Protein AF-A0A351Z569-F1 (afdb_monomer)

pLDDT: mean 75.77, std 20.36, range [33.56, 95.12]

Nearest PDB structures (foldseek):
  4arz-assembly1_B  TM=3.150E-01  e=9.301E+00  Saccharomyces cerevisiae
  1uqt-assembly1_B  TM=2.394E-01  e=9.301E+00  Escherichia coli

Foldseek 3Di:
DVCVVVVHQDAAEDEPVCVVVVCVVCVVVVNNQHEYEYFHPDPPPDDPVLVVVSCVQSVVVRCCSRPDDGDPNHDHHYRPDDHPVNVVVVVVVVVPDPPPDDDDDDDDDDDDDDDD

Secondary structure (DSSP, 8-state):
--TTTTT----EEEEGGGHHHHHHHHHHTT-TT--EEEE-S--TT--HHHHHHHHHHHHHHHHHHHHS-BTB-PPPEE-----HHHHHHHHHHHHS-----S--------------

Mean predicted aligned error: 12.64 Å

Structure (mmCIF, N/CA/C/O backbone):
data_AF-A0A351Z569-F1
#
_entry.id   AF-A0A351Z569-F1
#
loop_
_atom_site.group_PDB
_atom_site.id
_atom_site.type_symbol
_atom_site.label_atom_id
_atom_site.label_alt_id
_atom_site.label_comp_id
_atom_site.label_asym_id
_atom_site.label_entity_id
_atom_site.label_seq_id
_atom_site.pdbx_PDB_ins_code
_atom_site.Cartn_x
_atom_site.Cartn_y
_atom_site.Cartn_z
_atom_site.occupancy
_atom_site.B_iso_or_equiv
_atom_site.auth_seq_id
_atom_site.auth_comp_id
_atom_site.auth_asym_id
_atom_site.auth_atom_id
_atom_site.pdbx_PDB_model_num
ATOM 1 N N . MET A 1 1 ? -13.227 1.554 0.986 1.00 62.91 1 MET A N 1
ATOM 2 C CA . MET A 1 1 ? -13.459 1.514 2.445 1.00 62.91 1 MET A CA 1
ATOM 3 C C . MET A 1 1 ? -14.670 0.651 2.825 1.00 62.91 1 MET A C 1
ATOM 5 O O . MET A 1 1 ? -15.507 1.086 3.611 1.00 62.91 1 MET A O 1
ATOM 9 N N . TYR A 1 2 ? -14.841 -0.533 2.226 1.00 79.12 2 TYR A N 1
ATOM 10 C CA . TYR A 1 2 ? -15.965 -1.433 2.550 1.00 79.12 2 TYR A CA 1
ATOM 11 C C . TYR A 1 2 ? -15.516 -2.525 3.528 1.00 79.12 2 TYR A C 1
ATOM 13 O O . TYR A 1 2 ? -16.178 -2.765 4.529 1.00 79.12 2 TYR A O 1
ATOM 21 N N . LEU A 1 3 ? -14.344 -3.112 3.279 1.00 84.75 3 LEU A N 1
ATOM 22 C CA . LEU A 1 3 ? -13.746 -4.165 4.100 1.00 84.75 3 LEU A CA 1
ATOM 23 C C . LEU A 1 3 ? -13.450 -3.686 5.532 1.00 84.75 3 LEU A C 1
ATOM 25 O O . LEU A 1 3 ? -13.781 -4.372 6.493 1.00 84.75 3 LEU A O 1
ATOM 29 N N . GLU A 1 4 ? -12.951 -2.461 5.673 1.00 82.00 4 GLU A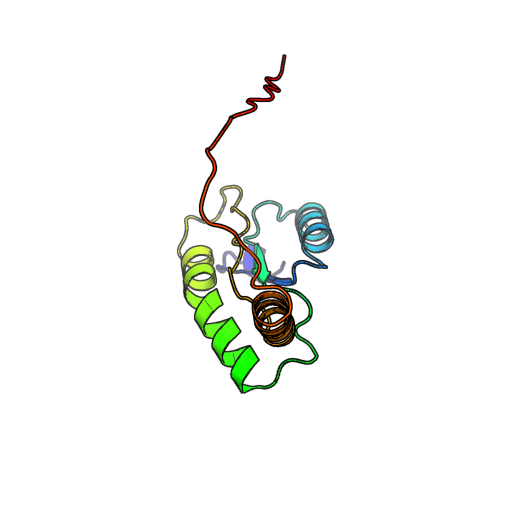 N 1
ATOM 30 C CA . GLU A 1 4 ? -12.682 -1.789 6.947 1.00 82.00 4 GLU A CA 1
ATOM 31 C C . GLU A 1 4 ? -13.950 -1.663 7.793 1.00 82.00 4 GLU A C 1
ATOM 33 O O . GLU A 1 4 ? -13.956 -1.936 8.990 1.00 82.00 4 GLU A O 1
ATOM 38 N N . LYS A 1 5 ? -15.058 -1.278 7.148 1.00 80.25 5 LYS A N 1
ATOM 39 C CA . LYS A 1 5 ? -16.362 -1.120 7.804 1.00 80.25 5 LYS A CA 1
ATOM 40 C C . LYS A 1 5 ? -16.948 -2.460 8.238 1.00 80.25 5 LYS A C 1
ATOM 42 O O . LYS A 1 5 ? -17.716 -2.503 9.191 1.00 80.25 5 LYS A O 1
ATOM 47 N N . CYS A 1 6 ? -16.570 -3.544 7.564 1.00 85.00 6 CYS A N 1
ATOM 48 C CA . CYS A 1 6 ? -16.916 -4.907 7.951 1.00 85.00 6 CYS A CA 1
ATOM 49 C C . CYS A 1 6 ? -16.010 -5.469 9.063 1.00 85.00 6 CYS A C 1
ATOM 51 O O . CYS A 1 6 ? -16.157 -6.638 9.410 1.00 85.00 6 CYS A O 1
ATOM 53 N N . GLY A 1 7 ? -15.082 -4.676 9.615 1.00 82.88 7 GLY A N 1
ATOM 54 C CA . GLY A 1 7 ? -14.140 -5.128 10.641 1.00 82.88 7 GLY A CA 1
ATOM 55 C C . GLY A 1 7 ? -13.047 -6.054 10.104 1.00 82.88 7 GLY A C 1
ATOM 56 O O . GLY A 1 7 ? -12.426 -6.775 10.882 1.00 82.88 7 GLY A O 1
ATOM 57 N N . ILE A 1 8 ? -12.829 -6.070 8.785 1.00 86.25 8 ILE A N 1
ATOM 58 C CA . ILE A 1 8 ? -11.762 -6.850 8.161 1.00 86.25 8 ILE A CA 1
ATOM 59 C C . ILE A 1 8 ? -10.488 -6.000 8.162 1.00 86.25 8 ILE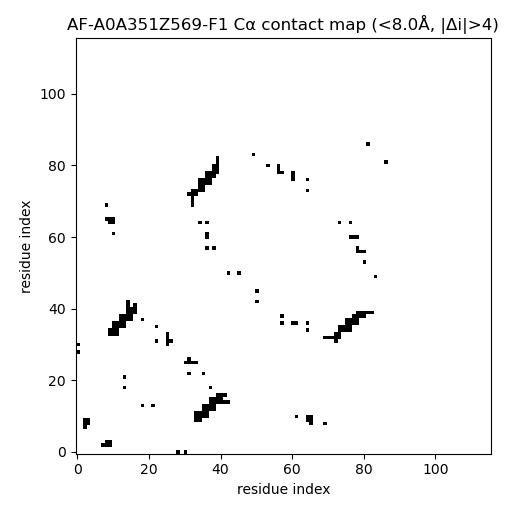 A C 1
ATOM 61 O O . ILE A 1 8 ? -10.521 -4.872 7.662 1.00 86.25 8 ILE A O 1
ATOM 65 N N . PRO A 1 9 ? -9.360 -6.537 8.656 1.00 85.19 9 PRO A N 1
ATOM 66 C CA . PRO A 1 9 ? -8.076 -5.875 8.547 1.00 85.19 9 PRO A CA 1
ATOM 67 C C . PRO A 1 9 ? -7.69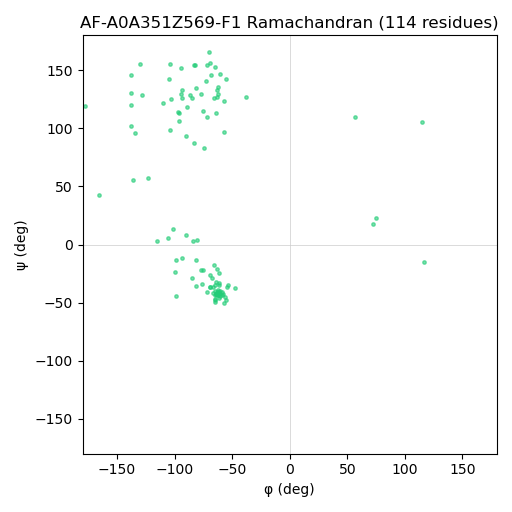6 -5.560 7.102 1.00 85.19 9 PRO A C 1
ATOM 69 O O . PRO A 1 9 ? -7.600 -6.466 6.273 1.00 85.19 9 PRO A O 1
ATOM 72 N N . THR A 1 10 ? -7.431 -4.290 6.803 1.00 88.00 10 THR A N 1
ATOM 73 C CA . THR A 1 10 ? -6.945 -3.868 5.487 1.00 88.00 10 THR A CA 1
ATOM 74 C C . THR A 1 10 ? -5.724 -2.971 5.589 1.00 88.00 10 THR A C 1
ATOM 76 O O . THR A 1 10 ? -5.482 -2.298 6.590 1.00 88.00 10 THR A O 1
ATOM 79 N N . SER A 1 11 ? -4.951 -2.971 4.509 1.00 89.50 11 SER A N 1
ATOM 80 C CA . SER A 1 11 ? -3.802 -2.103 4.312 1.00 89.50 11 SER A CA 1
ATOM 81 C C . SER A 1 11 ? -3.834 -1.592 2.880 1.00 89.50 11 SER A C 1
ATOM 83 O O . SER A 1 11 ? -4.038 -2.374 1.948 1.00 89.50 11 SER A O 1
ATOM 85 N N . THR A 1 12 ? -3.692 -0.280 2.702 1.00 91.81 12 THR A N 1
ATOM 86 C CA . THR A 1 12 ? -3.717 0.344 1.375 1.00 91.81 12 THR A CA 1
ATOM 87 C C . THR A 1 12 ? -2.304 0.680 0.943 1.00 91.81 12 THR A C 1
ATOM 89 O O . THR A 1 12 ? -1.588 1.396 1.638 1.00 91.81 12 THR A O 1
ATOM 92 N N . ILE A 1 13 ? -1.910 0.193 -0.230 1.00 93.62 13 ILE A N 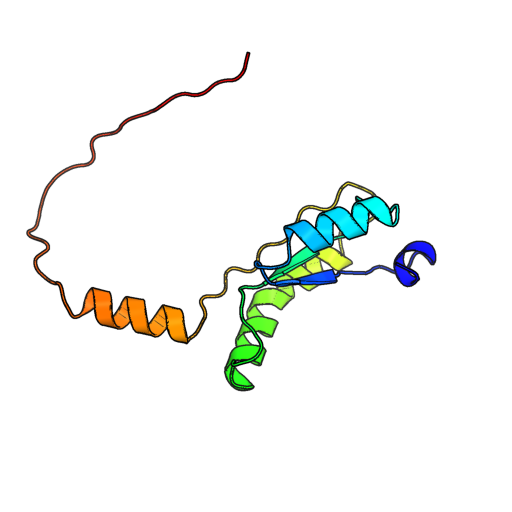1
ATOM 93 C CA . ILE A 1 13 ? -0.602 0.477 -0.815 1.00 93.62 13 ILE A CA 1
ATOM 94 C C . ILE A 1 13 ? -0.747 1.664 -1.767 1.00 93.62 13 ILE A C 1
ATOM 96 O O . ILE A 1 13 ? -1.620 1.672 -2.634 1.00 93.62 13 ILE A O 1
ATOM 100 N N . VAL A 1 14 ? 0.112 2.667 -1.614 1.00 94.69 14 VAL A N 1
ATOM 101 C CA . VAL A 1 14 ? 0.095 3.899 -2.406 1.00 94.69 14 VAL A CA 1
ATOM 102 C C . VAL A 1 14 ? 1.515 4.290 -2.794 1.00 94.69 14 VAL A C 1
ATOM 104 O O . VAL A 1 14 ? 2.452 4.080 -2.034 1.00 94.69 14 VAL A O 1
ATOM 107 N N . THR A 1 15 ? 1.714 4.880 -3.973 1.00 94.06 15 THR A N 1
ATOM 108 C CA . THR A 1 15 ? 3.039 5.412 -4.329 1.00 94.06 15 THR A CA 1
ATOM 109 C C . THR A 1 15 ? 3.260 6.805 -3.730 1.00 94.06 15 THR A C 1
ATOM 111 O O . THR A 1 15 ? 2.290 7.548 -3.575 1.00 94.06 15 THR A O 1
ATOM 114 N N . THR A 1 16 ? 4.506 7.222 -3.494 1.00 92.62 16 THR A N 1
ATOM 115 C CA . THR A 1 16 ? 4.862 8.547 -2.936 1.00 92.62 16 THR A CA 1
ATOM 116 C C . THR A 1 16 ? 4.151 9.721 -3.621 1.00 92.62 16 THR A C 1
ATOM 118 O O . THR A 1 16 ? 3.700 10.640 -2.940 1.00 92.62 16 THR A O 1
ATOM 121 N N . GLY A 1 17 ? 3.951 9.667 -4.944 1.00 91.44 17 GLY A N 1
ATOM 122 C CA . GLY A 1 17 ? 3.233 10.700 -5.706 1.00 91.44 17 GLY A CA 1
ATOM 123 C C . GLY A 1 17 ? 1.749 10.884 -5.343 1.00 91.44 17 GLY A C 1
ATOM 124 O O . GLY A 1 17 ? 1.190 11.948 -5.588 1.00 91.44 17 GLY A O 1
ATOM 125 N N . PHE A 1 18 ? 1.114 9.886 -4.721 1.00 93.88 18 PHE A N 1
ATOM 126 C CA . PHE A 1 18 ? -0.313 9.896 -4.367 1.00 93.88 18 PHE A CA 1
ATOM 127 C C . PHE A 1 18 ? -0.570 9.882 -2.858 1.00 93.88 18 PHE A C 1
ATOM 129 O O . PHE A 1 18 ? -1.724 9.857 -2.437 1.00 93.88 18 PHE A O 1
ATOM 136 N N . HIS A 1 19 ? 0.479 9.927 -2.034 1.00 93.25 19 HIS A N 1
ATOM 137 C CA . HIS A 1 19 ? 0.363 9.816 -0.578 1.00 93.25 19 HIS A CA 1
ATOM 138 C C . HIS A 1 19 ? -0.595 10.855 0.027 1.00 93.25 19 HIS A C 1
ATOM 140 O O . HIS A 1 19 ? -1.518 10.499 0.761 1.00 93.25 19 HIS A O 1
ATOM 146 N N . LYS A 1 20 ? -0.455 12.131 -0.358 1.00 92.94 20 LYS A N 1
ATOM 147 C CA . LYS A 1 20 ? -1.341 13.209 0.118 1.00 92.94 20 LYS A CA 1
ATOM 148 C C . LYS A 1 20 ? -2.797 12.987 -0.289 1.00 92.94 20 LYS A C 1
ATOM 150 O O . LYS A 1 20 ? -3.689 13.131 0.543 1.00 92.94 20 LYS A O 1
ATOM 155 N N . SER A 1 21 ? -3.034 12.622 -1.549 1.00 94.44 21 SER A N 1
ATOM 156 C CA . SER A 1 21 ? -4.382 12.374 -2.066 1.00 94.44 21 SER A CA 1
ATOM 157 C C . SER A 1 21 ? -5.043 11.197 -1.353 1.00 94.44 21 SER A C 1
ATOM 159 O O . SER A 1 21 ? -6.183 11.320 -0.919 1.00 94.44 21 SER A O 1
ATOM 161 N N . ALA A 1 22 ? -4.304 10.104 -1.140 1.00 92.81 22 ALA A N 1
ATOM 162 C CA . ALA A 1 22 ? -4.800 8.937 -0.417 1.00 92.81 22 ALA A CA 1
ATOM 163 C C . ALA A 1 22 ? -5.183 9.272 1.031 1.00 92.81 22 ALA A C 1
ATOM 165 O O . ALA A 1 22 ? -6.226 8.830 1.512 1.00 92.81 22 ALA A O 1
ATOM 166 N N . ARG A 1 23 ? -4.392 10.103 1.724 1.00 91.88 23 ARG A N 1
ATOM 167 C CA . ARG A 1 23 ? -4.719 10.528 3.093 1.00 91.88 23 ARG A CA 1
ATOM 168 C C . ARG A 1 23 ? -5.968 11.408 3.144 1.00 91.88 23 ARG A C 1
ATOM 170 O O . ARG A 1 23 ? -6.797 11.227 4.034 1.00 91.88 23 ARG A O 1
ATOM 177 N N . LEU A 1 24 ? -6.119 12.336 2.198 1.00 93.75 24 LEU A N 1
ATOM 178 C CA . LEU A 1 24 ? -7.313 13.182 2.096 1.00 93.75 24 LEU A CA 1
ATOM 179 C C . LEU A 1 24 ? -8.567 12.356 1.789 1.00 93.75 24 LEU A C 1
ATOM 181 O O . LEU A 1 24 ? -9.606 12.566 2.409 1.00 93.75 24 LEU A O 1
ATOM 185 N N . GLU A 1 25 ? -8.465 11.383 0.885 1.00 93.12 25 GLU A N 1
ATOM 186 C CA . GLU A 1 25 ? -9.570 10.482 0.558 1.00 93.12 25 GLU A CA 1
ATOM 187 C C . GLU A 1 25 ? -9.959 9.606 1.756 1.00 93.12 25 GLU A C 1
ATOM 189 O O . GLU A 1 25 ? -11.141 9.487 2.080 1.00 93.12 25 GLU A O 1
ATOM 194 N N . ALA A 1 26 ? -8.978 9.061 2.480 1.00 90.81 26 ALA A N 1
ATOM 195 C CA . ALA A 1 26 ? -9.227 8.284 3.690 1.00 90.81 26 ALA A CA 1
ATOM 196 C C . ALA A 1 26 ? -9.985 9.100 4.753 1.00 90.81 26 ALA A C 1
ATOM 198 O O . ALA A 1 26 ? -10.934 8.600 5.360 1.00 90.81 26 ALA A O 1
ATOM 199 N N . GLN A 1 27 ? -9.627 10.375 4.931 1.00 90.44 27 GLN A N 1
ATOM 200 C CA . GLN A 1 27 ? -10.351 11.294 5.815 1.00 90.44 27 GLN A CA 1
ATOM 201 C C . GLN A 1 27 ? -11.774 11.569 5.317 1.00 90.44 27 GLN A C 1
ATOM 203 O O . GLN A 1 27 ? -12.721 11.455 6.094 1.00 90.44 27 GLN A O 1
ATOM 208 N N . ALA A 1 28 ? -11.940 11.878 4.028 1.00 92.25 28 ALA A N 1
ATOM 209 C CA . ALA A 1 28 ? -13.243 12.167 3.429 1.00 92.25 28 ALA A CA 1
ATOM 210 C C . ALA A 1 28 ? -14.213 10.976 3.522 1.00 92.25 28 ALA A C 1
ATOM 212 O O . ALA A 1 28 ? -15.416 11.160 3.698 1.00 92.25 28 ALA A O 1
ATOM 213 N N . LEU A 1 29 ? -13.692 9.749 3.456 1.00 90.12 29 LEU A N 1
ATOM 214 C CA . LEU A 1 29 ? -14.467 8.512 3.573 1.00 90.12 29 LEU A CA 1
ATOM 215 C C . LEU A 1 29 ? -14.728 8.071 5.025 1.00 90.12 29 LEU A C 1
ATOM 217 O O . LEU A 1 29 ? -15.343 7.021 5.239 1.00 90.12 29 LEU A O 1
ATOM 221 N N . GLY A 1 30 ? -14.289 8.856 6.015 1.00 88.19 30 GLY A N 1
ATOM 222 C CA . GLY A 1 30 ? -14.484 8.566 7.436 1.00 88.19 30 GLY A CA 1
ATOM 223 C C . GLY A 1 30 ? -13.572 7.465 7.980 1.00 88.19 30 GLY A C 1
ATOM 224 O O . GLY A 1 30 ? -13.896 6.852 8.993 1.00 88.19 30 GLY A O 1
ATOM 225 N N . ALA A 1 31 ? -12.439 7.207 7.325 1.00 87.00 31 ALA A N 1
ATOM 226 C CA . ALA A 1 31 ? -11.437 6.225 7.735 1.00 87.00 31 ALA A CA 1
ATOM 227 C C . ALA A 1 31 ? -10.045 6.871 7.921 1.00 87.00 31 ALA A C 1
ATOM 229 O O . ALA A 1 31 ? -9.070 6.445 7.301 1.00 87.00 31 ALA A O 1
ATOM 230 N N . PRO A 1 32 ? -9.907 7.897 8.786 1.00 87.12 32 PRO A N 1
ATOM 231 C CA . PRO A 1 32 ? -8.634 8.596 8.996 1.00 87.12 32 PRO A CA 1
ATOM 232 C C . PRO A 1 32 ? -7.541 7.714 9.625 1.00 87.12 32 PRO A C 1
ATOM 234 O O . PRO A 1 32 ? -6.366 8.066 9.565 1.00 87.12 32 PRO A O 1
ATOM 237 N N . ALA A 1 33 ? -7.925 6.588 10.232 1.00 85.00 33 ALA A N 1
ATOM 238 C CA . ALA A 1 33 ? -7.028 5.604 10.832 1.00 85.00 33 ALA A CA 1
ATOM 239 C C . ALA A 1 33 ? -6.586 4.501 9.852 1.00 85.00 33 ALA A C 1
ATOM 241 O O . ALA A 1 33 ? -5.988 3.519 10.283 1.00 85.00 33 ALA A O 1
ATOM 242 N N . LEU A 1 34 ? -6.894 4.627 8.555 1.00 87.62 34 LEU A N 1
ATOM 243 C CA . LEU A 1 34 ? -6.490 3.637 7.562 1.00 87.62 34 LEU A CA 1
ATOM 244 C C . LEU A 1 34 ? -4.953 3.567 7.456 1.00 87.62 34 LEU A C 1
ATOM 246 O O . LEU A 1 34 ? -4.329 4.597 7.185 1.00 87.62 34 LEU A O 1
ATOM 250 N N . PRO A 1 35 ? -4.347 2.372 7.588 1.00 89.62 35 PRO A N 1
ATOM 251 C CA . PRO A 1 35 ? -2.927 2.182 7.327 1.00 89.62 35 PRO A CA 1
ATOM 252 C C . PRO A 1 35 ? -2.596 2.407 5.846 1.00 89.62 35 PRO A C 1
ATOM 254 O O . PRO A 1 35 ? -3.178 1.765 4.964 1.00 89.62 35 PRO A O 1
ATOM 257 N N . LEU A 1 36 ? -1.632 3.293 5.581 1.00 92.50 36 LEU A N 1
ATOM 258 C CA . LEU A 1 36 ? -1.084 3.533 4.246 1.00 92.50 36 LEU A CA 1
ATOM 259 C C . LEU A 1 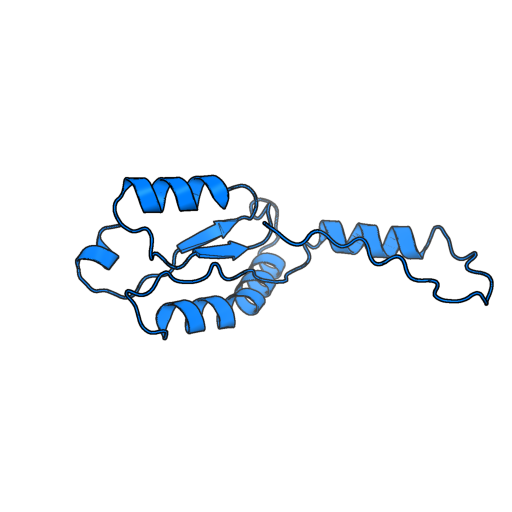36 ? 0.354 3.012 4.173 1.00 92.50 36 LEU A C 1
ATOM 261 O O . LEU A 1 36 ? 1.218 3.461 4.923 1.00 92.50 36 LEU A O 1
ATOM 265 N N . VAL A 1 37 ? 0.623 2.092 3.248 1.00 94.31 37 VAL A N 1
ATOM 266 C CA . VAL A 1 37 ? 1.976 1.640 2.902 1.00 94.31 37 VAL A CA 1
ATOM 267 C C . VAL A 1 37 ? 2.439 2.424 1.682 1.00 94.31 37 VAL A C 1
ATOM 269 O O . VAL A 1 37 ? 1.882 2.288 0.593 1.00 94.31 37 VAL A O 1
ATOM 272 N N . VAL A 1 38 ? 3.446 3.270 1.869 1.00 94.94 38 VAL A N 1
ATOM 273 C CA . VAL A 1 38 ? 3.956 4.190 0.857 1.00 94.94 38 VAL A CA 1
ATOM 274 C C . VAL A 1 38 ? 5.179 3.587 0.174 1.00 94.94 38 VAL A C 1
ATOM 276 O O . VAL A 1 38 ? 6.230 3.426 0.791 1.00 94.94 38 VAL A O 1
ATOM 279 N N . ILE A 1 39 ? 5.045 3.290 -1.115 1.00 94.25 39 ILE A N 1
ATOM 280 C CA . ILE A 1 39 ? 6.116 2.779 -1.979 1.00 94.25 39 ILE A CA 1
ATOM 281 C C . ILE A 1 39 ? 6.648 3.883 -2.907 1.00 94.25 39 ILE A C 1
ATOM 283 O O . ILE A 1 39 ? 5.926 4.840 -3.200 1.00 94.25 39 ILE A O 1
ATOM 287 N N . PRO A 1 40 ? 7.890 3.797 -3.402 1.00 92.44 40 PRO A N 1
ATOM 288 C CA . PRO A 1 40 ? 8.429 4.782 -4.335 1.00 92.44 40 PRO A CA 1
ATOM 289 C C . PRO A 1 40 ? 7.624 4.859 -5.644 1.00 92.44 40 PRO A C 1
ATOM 291 O O . PRO A 1 40 ? 7.074 3.874 -6.140 1.00 92.44 40 PRO A O 1
ATOM 294 N N . HIS A 1 41 ? 7.550 6.064 -6.204 1.00 89.19 41 HIS A N 1
ATOM 295 C CA . HIS A 1 41 ? 6.949 6.360 -7.503 1.00 89.19 41 HIS A CA 1
ATOM 296 C C . HIS A 1 41 ? 8.055 6.620 -8.539 1.00 89.19 41 HIS A C 1
ATOM 298 O O . HIS A 1 41 ? 9.005 7.314 -8.183 1.00 89.19 41 HIS A O 1
ATOM 304 N N . PRO A 1 42 ? 7.925 6.198 -9.815 1.00 90.62 42 PRO A N 1
ATOM 305 C CA . PRO A 1 42 ? 6.824 5.451 -10.436 1.00 90.62 42 PRO A CA 1
ATOM 306 C C . PRO A 1 42 ? 7.039 3.927 -10.470 1.00 90.62 42 PRO A C 1
ATOM 308 O O . PRO A 1 42 ? 8.158 3.442 -10.598 1.00 90.62 42 PRO A O 1
ATOM 311 N N . VAL A 1 43 ? 5.937 3.167 -10.467 1.00 88.88 43 VAL A N 1
ATOM 312 C CA . VAL A 1 43 ? 5.955 1.686 -10.543 1.00 88.88 43 VAL A CA 1
ATOM 313 C C . VAL A 1 43 ? 5.671 1.163 -11.961 1.00 88.88 43 VAL A C 1
ATOM 315 O O . VAL A 1 43 ? 6.091 0.066 -12.312 1.00 88.88 43 VAL A O 1
ATOM 318 N N . ALA A 1 44 ? 4.995 1.948 -12.808 1.00 86.62 44 ALA A N 1
ATOM 319 C CA . ALA A 1 44 ? 4.448 1.490 -14.095 1.00 86.62 44 ALA A CA 1
ATOM 320 C C . ALA A 1 44 ? 5.492 0.983 -15.110 1.00 86.62 44 ALA A C 1
ATOM 322 O O . ALA A 1 44 ? 5.152 0.202 -15.994 1.00 86.62 44 ALA A O 1
ATOM 323 N N . HIS A 1 45 ? 6.745 1.428 -14.996 1.00 87.50 45 HIS A N 1
ATOM 324 C CA . HIS A 1 45 ? 7.828 1.082 -15.923 1.00 87.50 45 HIS A CA 1
ATOM 325 C C . HIS A 1 45 ? 8.834 0.079 -15.344 1.00 87.50 45 HIS A C 1
ATOM 327 O O . HIS A 1 45 ? 9.855 -0.191 -15.973 1.00 87.50 45 HIS A O 1
ATOM 333 N N . LEU A 1 46 ? 8.582 -0.455 -14.147 1.00 88.94 46 LEU A N 1
ATOM 334 C CA . LEU A 1 46 ? 9.466 -1.437 -13.529 1.00 88.94 46 LEU A CA 1
ATOM 335 C C . LEU A 1 46 ? 9.350 -2.789 -14.233 1.00 88.94 46 LEU A C 1
ATOM 337 O O . LEU A 1 46 ? 8.255 -3.230 -14.592 1.00 88.94 46 LEU A O 1
ATOM 341 N N . ALA A 1 47 ? 10.480 -3.478 -14.405 1.00 91.56 47 ALA A N 1
ATOM 342 C CA . ALA A 1 47 ? 10.444 -4.857 -14.861 1.00 91.56 47 ALA A CA 1
ATOM 343 C C . ALA A 1 47 ? 9.848 -5.748 -13.762 1.00 91.56 47 ALA A C 1
ATOM 345 O O . ALA A 1 47 ? 9.936 -5.444 -12.574 1.00 91.56 47 ALA A O 1
ATOM 346 N N . VAL A 1 48 ? 9.297 -6.901 -14.145 1.00 92.25 48 VAL A N 1
ATOM 347 C CA . VAL A 1 48 ? 8.662 -7.841 -13.200 1.00 92.25 48 VAL A CA 1
ATOM 348 C C . VAL A 1 48 ? 9.606 -8.244 -12.059 1.00 92.25 48 VAL A C 1
ATOM 350 O O . VAL A 1 48 ? 9.169 -8.375 -10.918 1.00 92.25 48 VAL A O 1
ATOM 353 N N . LYS A 1 49 ? 10.906 -8.393 -12.350 1.00 92.00 49 LYS A N 1
ATOM 354 C CA . LYS A 1 49 ? 11.931 -8.671 -11.333 1.00 92.00 49 LYS A CA 1
ATOM 355 C C . LYS A 1 49 ? 12.038 -7.549 -10.290 1.00 92.00 49 LYS A C 1
ATOM 357 O O . LYS A 1 49 ? 12.077 -7.837 -9.103 1.00 92.00 49 LYS A O 1
ATOM 362 N N . ASP A 1 50 ? 11.990 -6.291 -10.720 1.00 90.38 50 ASP A N 1
ATOM 363 C CA . ASP A 1 50 ? 12.166 -5.128 -9.848 1.00 90.38 50 ASP A CA 1
ATOM 364 C C . ASP A 1 50 ? 10.893 -4.890 -9.026 1.00 90.38 50 ASP A C 1
ATOM 366 O O . ASP A 1 50 ? 10.953 -4.534 -7.854 1.00 90.38 50 ASP A O 1
ATOM 370 N N . VAL A 1 51 ? 9.720 -5.171 -9.609 1.00 92.12 51 VAL A N 1
ATOM 371 C CA . VAL A 1 51 ? 8.445 -5.192 -8.875 1.00 92.12 51 VAL A CA 1
ATOM 372 C C . VAL A 1 51 ? 8.464 -6.261 -7.784 1.00 92.12 51 VAL A C 1
ATOM 374 O O . VAL A 1 51 ? 7.954 -6.027 -6.691 1.00 92.12 51 VAL A O 1
ATOM 377 N N . ARG A 1 52 ? 9.061 -7.427 -8.056 1.00 93.50 52 ARG A N 1
ATOM 378 C CA . ARG A 1 52 ? 9.207 -8.483 -7.054 1.00 93.50 52 ARG A CA 1
ATOM 379 C C . ARG A 1 52 ? 10.124 -8.048 -5.911 1.00 93.50 52 ARG A C 1
ATOM 381 O O . ARG A 1 52 ? 9.732 -8.203 -4.762 1.00 93.50 52 ARG A O 1
ATOM 388 N N . GLU A 1 53 ? 11.281 -7.465 -6.214 1.00 93.44 53 GLU A N 1
ATOM 389 C CA . GLU A 1 53 ? 12.179 -6.910 -5.189 1.00 93.44 53 GLU A CA 1
ATOM 390 C C . GLU A 1 53 ? 11.480 -5.834 -4.345 1.00 93.44 53 GLU A C 1
ATOM 392 O O . GLU A 1 53 ? 11.595 -5.825 -3.121 1.00 93.44 53 GLU A O 1
ATOM 397 N N . LEU A 1 54 ? 10.706 -4.950 -4.983 1.00 92.81 54 LEU A N 1
ATOM 398 C CA . LEU A 1 54 ? 9.917 -3.935 -4.288 1.00 92.81 54 LEU A CA 1
ATOM 399 C C . LEU A 1 54 ? 8.852 -4.563 -3.376 1.00 92.81 54 LEU A C 1
ATOM 401 O O . LEU A 1 54 ? 8.649 -4.095 -2.257 1.00 92.81 54 LEU A O 1
ATOM 405 N N . ALA A 1 55 ? 8.177 -5.620 -3.831 1.00 93.50 55 ALA A N 1
ATOM 406 C CA . ALA A 1 55 ? 7.197 -6.341 -3.024 1.00 93.50 55 ALA A CA 1
ATOM 407 C C . ALA A 1 55 ? 7.849 -7.029 -1.814 1.00 93.50 55 ALA A C 1
ATOM 409 O O . ALA A 1 55 ? 7.292 -6.989 -0.720 1.00 93.50 55 ALA A O 1
ATOM 410 N N . GLU A 1 56 ? 9.036 -7.612 -1.995 1.00 95.12 56 GLU A N 1
ATOM 411 C CA . GLU A 1 56 ? 9.827 -8.203 -0.912 1.00 95.12 56 GLU A CA 1
ATOM 412 C C . GLU A 1 56 ? 10.266 -7.130 0.099 1.00 95.12 56 GLU A C 1
ATOM 414 O O . GLU A 1 56 ? 10.109 -7.325 1.303 1.00 95.12 56 GLU A O 1
ATOM 419 N N . ALA A 1 57 ? 10.700 -5.953 -0.366 1.00 93.19 57 ALA A N 1
ATOM 420 C CA . ALA A 1 57 ? 11.044 -4.823 0.500 1.00 93.19 57 ALA A CA 1
ATOM 421 C C . ALA A 1 57 ? 9.831 -4.259 1.268 1.00 93.19 57 ALA A C 1
ATOM 423 O O . ALA A 1 57 ? 9.963 -3.825 2.411 1.00 93.19 57 ALA A O 1
ATOM 424 N N . ALA A 1 58 ? 8.643 -4.272 0.658 1.00 94.38 58 ALA A N 1
ATOM 425 C CA . ALA A 1 58 ? 7.404 -3.793 1.271 1.00 94.38 58 ALA A CA 1
ATOM 426 C C . ALA A 1 58 ? 6.744 -4.813 2.216 1.00 94.38 58 ALA A C 1
ATOM 428 O O . ALA A 1 58 ? 5.831 -4.452 2.963 1.00 94.38 58 ALA A O 1
ATOM 429 N N . PHE A 1 59 ? 7.170 -6.078 2.181 1.00 94.06 59 PHE A N 1
ATOM 430 C CA . PHE A 1 59 ? 6.480 -7.187 2.837 1.00 94.06 59 PHE A CA 1
ATOM 431 C C . PHE A 1 59 ? 6.306 -6.969 4.345 1.00 94.06 59 PHE A C 1
ATOM 433 O O . PHE A 1 59 ? 5.187 -7.038 4.854 1.00 94.06 59 PHE A O 1
ATOM 440 N N . GLU A 1 60 ? 7.385 -6.622 5.048 1.00 91.38 60 GLU A N 1
ATOM 441 C CA . GLU A 1 60 ? 7.363 -6.378 6.497 1.00 91.38 60 GLU A CA 1
ATOM 442 C C . GLU A 1 60 ? 6.431 -5.223 6.883 1.00 91.38 60 GLU A C 1
ATOM 444 O O . GLU A 1 60 ? 5.670 -5.315 7.850 1.00 91.38 60 GLU A O 1
ATOM 449 N N . SER A 1 61 ? 6.419 -4.146 6.092 1.00 91.50 61 SER A N 1
ATOM 450 C CA . SER A 1 61 ? 5.507 -3.017 6.293 1.00 91.50 61 SER A CA 1
ATOM 451 C C . SER A 1 61 ? 4.044 -3.439 6.140 1.00 91.50 61 SER A C 1
ATOM 453 O O . SER A 1 61 ? 3.203 -3.062 6.958 1.00 91.50 61 SER A O 1
ATOM 455 N N . ILE A 1 62 ? 3.739 -4.266 5.135 1.00 92.25 62 ILE A N 1
ATOM 456 C CA . ILE A 1 62 ? 2.387 -4.787 4.900 1.00 92.25 62 ILE A CA 1
ATOM 457 C C . ILE A 1 62 ? 1.957 -5.687 6.062 1.00 92.25 62 ILE A C 1
ATOM 459 O O . ILE A 1 62 ? 0.889 -5.470 6.637 1.00 92.25 62 ILE A O 1
ATOM 463 N N . VAL A 1 63 ? 2.790 -6.647 6.466 1.00 91.94 63 VAL A N 1
ATOM 464 C CA . VAL A 1 63 ? 2.481 -7.563 7.576 1.00 91.94 63 VAL A CA 1
ATOM 465 C C . VAL A 1 63 ? 2.275 -6.795 8.880 1.00 91.94 63 VAL A C 1
ATOM 467 O O . VAL A 1 63 ? 1.294 -7.038 9.587 1.00 91.94 63 VAL A O 1
ATOM 470 N N . THR A 1 64 ? 3.138 -5.819 9.169 1.00 89.44 64 THR A N 1
ATOM 471 C CA . THR A 1 64 ? 3.023 -4.975 10.365 1.00 89.44 64 THR A CA 1
ATOM 472 C C . THR A 1 64 ? 1.725 -4.168 10.353 1.00 89.44 64 THR A C 1
ATOM 474 O O . THR A 1 64 ? 1.028 -4.114 11.366 1.00 89.44 64 THR A O 1
ATOM 477 N N . SER A 1 65 ? 1.355 -3.593 9.204 1.00 89.19 65 SER A N 1
ATOM 478 C CA . SER A 1 65 ? 0.119 -2.811 9.066 1.00 89.19 65 SER A CA 1
ATOM 479 C C . SER A 1 65 ? -1.156 -3.642 9.276 1.00 89.19 65 SER A C 1
ATOM 481 O O . SER A 1 65 ? -2.142 -3.134 9.805 1.00 89.19 65 SER A O 1
ATOM 483 N N . LEU A 1 66 ? -1.130 -4.930 8.914 1.00 88.62 66 LEU A N 1
ATOM 484 C CA . LEU A 1 66 ? -2.260 -5.850 9.080 1.00 88.62 66 LEU A CA 1
ATOM 485 C C . LEU A 1 66 ? -2.320 -6.486 10.475 1.00 88.62 66 LEU A C 1
ATOM 487 O O . LEU A 1 66 ? -3.405 -6.827 10.939 1.00 88.62 66 LEU A O 1
ATOM 491 N N . SER A 1 67 ? -1.170 -6.647 11.134 1.00 86.69 67 SER A N 1
ATOM 492 C CA . SER A 1 67 ? -1.055 -7.336 12.430 1.00 86.69 67 SER A CA 1
ATOM 493 C C . SER A 1 67 ? -1.122 -6.392 13.638 1.00 86.69 67 SER A C 1
ATOM 495 O O . SER A 1 67 ? -1.222 -6.849 14.777 1.00 86.69 67 SER A O 1
ATOM 497 N N . GLY A 1 68 ? -1.039 -5.077 13.417 1.00 74.75 68 GLY A N 1
ATOM 498 C CA . GLY A 1 68 ? -1.129 -4.061 14.467 1.00 74.75 68 GLY A CA 1
ATOM 499 C C . GLY A 1 68 ? -2.532 -3.914 15.074 1.00 74.75 68 GLY A C 1
ATOM 500 O O . GLY A 1 68 ? -3.531 -4.371 14.518 1.00 74.75 68 GLY A O 1
ATOM 501 N N . LYS A 1 69 ? -2.630 -3.228 16.225 1.00 65.00 69 LYS A N 1
ATOM 502 C CA . LYS A 1 69 ? -3.928 -2.845 16.809 1.00 65.00 69 LYS A CA 1
ATOM 503 C C . LYS A 1 69 ? -4.643 -1.870 15.872 1.00 65.00 69 LYS A C 1
ATOM 505 O O . LYS A 1 69 ? -4.194 -0.743 15.687 1.00 65.00 69 LYS A O 1
ATOM 510 N N . GLN A 1 70 ? -5.759 -2.305 15.302 1.00 57.88 70 GLN A N 1
ATOM 511 C CA . GLN A 1 70 ? -6.571 -1.496 14.396 1.00 57.88 70 GLN A CA 1
ATOM 512 C C . GLN A 1 70 ? -7.478 -0.546 15.189 1.00 57.88 70 GLN A C 1
ATOM 514 O O . GLN A 1 70 ? -8.098 -0.967 16.164 1.00 57.88 70 GLN A O 1
ATOM 519 N N . GLY A 1 71 ? -7.555 0.726 14.782 1.00 55.72 71 GLY A N 1
ATOM 520 C CA . GLY A 1 71 ? -8.440 1.733 15.390 1.00 55.72 71 GLY A CA 1
ATOM 521 C C . GLY A 1 71 ? -7.734 2.921 16.052 1.00 55.72 71 GLY A C 1
ATOM 522 O O . GLY A 1 71 ? -8.368 3.950 16.269 1.00 55.72 71 GLY A O 1
ATOM 523 N N . GLU A 1 72 ? -6.429 2.829 16.308 1.00 61.94 72 GLU A N 1
ATOM 524 C CA . GLU A 1 72 ? -5.588 4.000 16.584 1.00 61.94 72 GLU A CA 1
ATOM 525 C C . GLU A 1 72 ? -5.155 4.625 15.247 1.00 61.94 72 GLU A C 1
ATOM 527 O O . GLU A 1 72 ? -5.124 3.923 14.235 1.00 61.94 72 GLU A O 1
ATOM 532 N N . ALA A 1 73 ? -4.843 5.925 15.205 1.00 60.66 73 ALA A N 1
ATOM 533 C CA . ALA A 1 73 ? -4.368 6.583 13.987 1.00 60.66 73 ALA A CA 1
ATOM 534 C C . ALA A 1 73 ? -3.108 5.874 13.461 1.00 60.66 73 ALA A C 1
ATOM 536 O O . ALA A 1 73 ? -2.004 6.115 13.950 1.00 60.66 73 ALA A O 1
ATOM 537 N N . ALA A 1 74 ? -3.287 4.973 12.492 1.00 68.25 74 ALA A N 1
ATOM 538 C CA . ALA A 1 74 ? -2.203 4.150 11.994 1.00 68.25 74 ALA A CA 1
ATOM 539 C C . ALA A 1 74 ? -1.135 5.049 11.350 1.00 68.2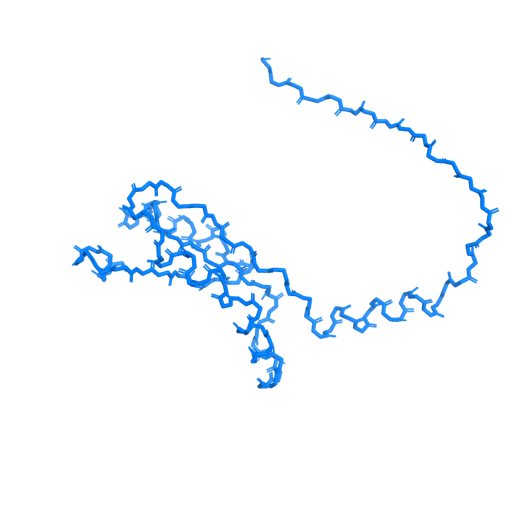5 74 ALA A C 1
ATOM 541 O O . ALA A 1 74 ? -1.493 5.961 10.587 1.00 68.25 74 ALA A O 1
ATOM 542 N N . PRO A 1 75 ? 0.154 4.832 11.671 1.00 77.38 75 PRO A N 1
ATOM 543 C CA . PRO A 1 75 ? 1.233 5.547 11.016 1.00 77.38 75 PRO A CA 1
ATOM 544 C C . PRO A 1 75 ? 1.287 5.162 9.537 1.00 77.38 75 PRO A C 1
ATOM 546 O O . PRO A 1 75 ? 0.900 4.058 9.147 1.00 77.38 75 PRO A O 1
ATOM 549 N N . ASP A 1 76 ? 1.791 6.076 8.715 1.00 84.00 76 ASP A N 1
ATOM 550 C CA . ASP A 1 76 ? 2.114 5.760 7.330 1.00 84.00 76 ASP A CA 1
ATOM 551 C C . ASP A 1 76 ? 3.435 4.971 7.308 1.00 84.00 76 ASP A C 1
ATOM 553 O O . ASP A 1 76 ? 4.429 5.382 7.912 1.00 84.00 76 ASP A O 1
ATOM 557 N N . TYR A 1 77 ? 3.452 3.830 6.624 1.00 85.19 77 TYR A N 1
ATOM 558 C CA . TYR A 1 77 ? 4.617 2.953 6.533 1.00 85.19 77 TYR A CA 1
ATOM 559 C C . TYR A 1 77 ? 5.380 3.257 5.248 1.00 85.19 77 TYR A C 1
ATOM 561 O O . TYR A 1 77 ? 4.924 2.904 4.163 1.00 85.19 77 TYR A O 1
ATOM 569 N N . SER A 1 78 ? 6.536 3.910 5.345 1.00 86.75 78 SER A N 1
ATOM 570 C CA . SER A 1 78 ? 7.391 4.165 4.185 1.00 86.75 78 SER A CA 1
ATOM 571 C C . SER A 1 78 ? 8.304 2.974 3.897 1.00 86.75 78 SER A C 1
ATOM 573 O O . SER A 1 78 ? 9.052 2.511 4.757 1.00 86.75 78 SER A O 1
ATOM 575 N N . VAL A 1 79 ? 8.263 2.489 2.658 1.00 89.00 79 VAL A N 1
ATOM 576 C CA . VAL A 1 79 ? 9.150 1.426 2.184 1.00 89.00 79 VAL A CA 1
ATOM 577 C C . VAL A 1 79 ? 10.410 2.064 1.616 1.00 89.00 79 VAL A C 1
ATOM 579 O O . VAL A 1 79 ? 10.351 2.824 0.648 1.00 89.00 79 VAL A O 1
ATOM 582 N N . ASN A 1 80 ? 11.560 1.752 2.214 1.00 82.44 80 ASN A N 1
ATOM 583 C CA . ASN A 1 80 ? 12.853 2.221 1.729 1.00 82.44 80 ASN A CA 1
ATOM 584 C C . ASN A 1 80 ? 13.341 1.299 0.599 1.00 82.44 80 ASN A C 1
ATOM 586 O O . ASN A 1 80 ? 14.020 0.304 0.841 1.00 82.44 80 ASN A O 1
ATOM 590 N N . TYR A 1 81 ? 12.927 1.607 -0.630 1.00 84.06 81 TYR A N 1
ATOM 591 C CA . TYR A 1 81 ? 13.363 0.929 -1.849 1.00 84.06 81 TYR A CA 1
ATOM 592 C C . TYR A 1 81 ? 13.847 1.971 -2.856 1.00 84.06 81 TYR A C 1
ATOM 594 O O . TYR A 1 81 ? 13.134 2.932 -3.144 1.00 84.06 81 TYR A O 1
ATOM 602 N N . VAL A 1 82 ? 15.049 1.774 -3.396 1.00 82.62 82 VAL A N 1
ATOM 603 C CA . VAL A 1 82 ? 15.632 2.664 -4.408 1.00 82.62 82 VAL A CA 1
ATOM 604 C C . VAL A 1 82 ? 15.302 2.123 -5.792 1.00 82.62 82 VAL A C 1
ATOM 606 O O . VAL A 1 82 ? 15.591 0.963 -6.104 1.00 82.62 82 VAL A O 1
ATOM 609 N N . LEU A 1 83 ? 14.706 2.961 -6.641 1.00 83.00 83 LEU A N 1
ATOM 610 C CA . LEU A 1 83 ? 14.291 2.529 -7.969 1.00 83.00 83 LEU A CA 1
ATOM 611 C C . LEU A 1 83 ? 15.522 2.229 -8.849 1.00 83.00 83 LEU A C 1
ATOM 613 O O . LEU A 1 83 ? 16.547 2.903 -8.739 1.00 83.00 83 LEU A O 1
ATOM 617 N N . PRO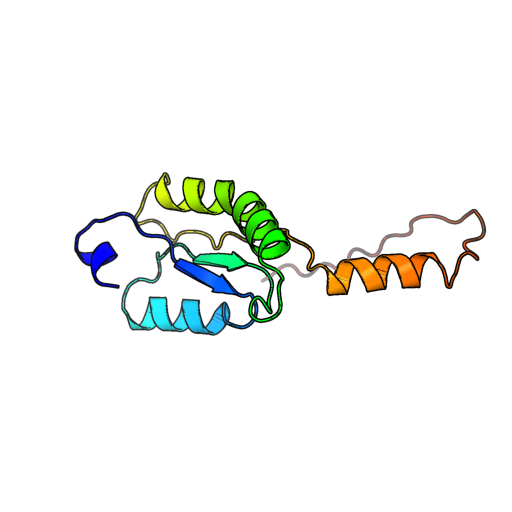 A 1 84 ? 15.455 1.242 -9.762 1.00 79.25 84 PRO A N 1
ATOM 618 C CA . PRO A 1 84 ? 16.589 0.877 -10.617 1.00 79.25 84 PRO A CA 1
ATOM 619 C C . PRO A 1 84 ? 17.194 2.047 -11.412 1.00 79.25 84 PRO A C 1
ATOM 621 O O . PRO A 1 84 ? 18.406 2.101 -11.589 1.00 79.25 84 PRO A O 1
ATOM 624 N N . HIS A 1 85 ? 16.374 3.006 -11.853 1.00 73.62 85 HIS A N 1
ATOM 625 C CA . HIS A 1 85 ? 16.845 4.187 -12.587 1.00 73.62 85 HIS A CA 1
ATOM 626 C C . HIS A 1 85 ? 17.521 5.236 -11.690 1.00 73.62 85 HIS A C 1
ATOM 628 O O . HIS A 1 85 ? 18.305 6.045 -12.178 1.00 73.62 85 HIS A O 1
ATOM 634 N N . GLU A 1 86 ? 17.238 5.231 -10.387 1.00 71.31 86 GLU A N 1
ATOM 635 C CA . GLU A 1 86 ? 17.923 6.082 -9.409 1.00 71.31 86 GLU A CA 1
ATOM 636 C C . GLU A 1 86 ? 19.260 5.460 -8.992 1.00 71.31 86 GLU A C 1
ATOM 638 O O . GLU A 1 86 ? 20.243 6.184 -8.848 1.00 71.31 86 GLU A O 1
ATOM 643 N N . ARG A 1 87 ? 19.330 4.120 -8.901 1.00 64.94 87 ARG A N 1
ATOM 644 C CA . ARG A 1 87 ? 20.590 3.384 -8.675 1.00 64.94 87 ARG A CA 1
ATOM 645 C C . ARG A 1 87 ? 21.636 3.716 -9.745 1.00 64.94 87 ARG A C 1
ATOM 647 O O . ARG A 1 87 ? 22.766 4.048 -9.414 1.00 64.94 87 ARG A O 1
ATOM 654 N N . GLN A 1 88 ? 21.227 3.732 -11.016 1.00 58.88 88 GLN A N 1
ATOM 655 C CA . GLN A 1 88 ? 22.122 4.052 -12.136 1.00 58.88 88 GLN A CA 1
ATOM 656 C C . GLN A 1 88 ? 22.706 5.472 -12.062 1.00 58.88 88 GLN A C 1
ATOM 658 O O . GLN A 1 88 ? 23.866 5.665 -12.407 1.00 58.88 88 GLN A O 1
ATOM 663 N N . LYS A 1 89 ? 21.947 6.461 -11.567 1.00 57.59 89 LYS A N 1
ATOM 664 C CA . LYS A 1 89 ? 22.470 7.824 -11.374 1.00 57.59 89 LYS A CA 1
ATOM 665 C C . LYS A 1 89 ? 23.508 7.909 -10.259 1.00 57.59 89 LYS A C 1
ATOM 667 O O . LYS A 1 89 ? 24.466 8.654 -10.404 1.00 57.59 89 LYS A O 1
ATOM 672 N N . GLN A 1 90 ? 23.345 7.147 -9.177 1.00 52.28 90 GLN A N 1
ATOM 673 C CA . GLN A 1 90 ? 24.339 7.097 -8.098 1.00 52.28 90 GLN A CA 1
ATOM 674 C C . GLN A 1 90 ? 25.656 6.466 -8.555 1.00 52.28 90 GLN A C 1
ATOM 676 O O . GLN A 1 90 ? 26.721 6.949 -8.173 1.00 52.28 90 GLN A O 1
ATOM 681 N N . ASP A 1 91 ? 25.594 5.447 -9.412 1.00 48.72 91 ASP A N 1
ATOM 682 C CA . ASP A 1 91 ? 26.789 4.823 -9.983 1.00 48.72 91 ASP A CA 1
ATOM 683 C C . ASP A 1 91 ? 27.513 5.767 -10.968 1.00 48.72 91 ASP A C 1
ATOM 685 O O . ASP A 1 91 ? 28.747 5.815 -10.983 1.00 48.72 91 ASP A O 1
ATOM 689 N N . GLU A 1 92 ? 26.776 6.575 -11.743 1.00 48.50 92 GLU A N 1
ATOM 690 C CA . GLU A 1 92 ? 27.354 7.609 -12.621 1.00 48.50 92 GLU A CA 1
ATOM 691 C C . GLU A 1 92 ? 27.919 8.811 -11.840 1.00 48.50 92 GLU A C 1
ATOM 693 O O . GLU A 1 92 ? 29.027 9.266 -12.126 1.00 48.50 92 GLU A O 1
ATOM 698 N N . GLU A 1 93 ? 27.239 9.282 -10.790 1.00 45.91 93 GLU A N 1
ATOM 699 C CA . GLU A 1 93 ? 27.724 10.378 -9.933 1.00 45.91 93 GLU A CA 1
ATOM 700 C C . GLU A 1 93 ? 28.960 9.983 -9.103 1.00 45.91 93 GLU A C 1
ATOM 702 O O . GLU A 1 93 ? 29.813 10.829 -8.829 1.00 45.91 93 GLU A O 1
ATOM 707 N N . CYS A 1 94 ? 29.119 8.700 -8.752 1.00 45.75 94 CYS A N 1
ATOM 708 C CA . CYS A 1 94 ? 30.344 8.192 -8.122 1.00 45.75 94 CYS A CA 1
ATOM 709 C C . CYS A 1 94 ? 31.505 8.005 -9.114 1.00 45.75 94 CYS A C 1
ATOM 711 O O . CYS A 1 94 ? 32.663 7.987 -8.699 1.00 45.75 94 CYS A O 1
ATOM 713 N N . SER A 1 95 ? 31.226 7.876 -10.414 1.00 47.59 95 SER A N 1
ATOM 714 C CA . SER A 1 95 ? 32.251 7.649 -11.441 1.00 47.59 95 SER A CA 1
ATOM 715 C C . SER A 1 95 ? 32.678 8.917 -12.190 1.00 47.59 95 SER A C 1
ATOM 717 O O . SER A 1 95 ? 33.741 8.914 -12.811 1.00 47.59 95 SER A O 1
ATOM 719 N N . SER A 1 96 ? 31.942 10.029 -12.072 1.00 53.62 96 SER A N 1
ATOM 720 C CA . SER A 1 96 ? 32.285 11.302 -12.725 1.00 53.62 96 SER A CA 1
ATOM 721 C C . SER A 1 96 ? 32.936 12.357 -11.815 1.00 53.62 96 SER A C 1
ATOM 723 O O . SER A 1 96 ? 33.007 13.522 -12.205 1.00 53.62 96 SER A O 1
ATOM 725 N N . GLY A 1 97 ? 33.404 12.005 -10.612 1.00 49.16 97 GLY A N 1
ATOM 726 C CA . GLY A 1 97 ? 33.885 13.020 -9.665 1.00 49.16 97 GLY A CA 1
ATOM 727 C C . GLY A 1 97 ? 34.695 12.517 -8.475 1.00 49.16 97 GLY A C 1
ATOM 728 O O . GLY A 1 97 ? 34.505 13.004 -7.362 1.00 49.16 97 GLY A O 1
ATOM 729 N N . CYS A 1 98 ? 35.615 11.571 -8.675 1.00 45.91 98 CYS A N 1
ATOM 730 C CA . CYS A 1 98 ? 36.670 11.329 -7.691 1.00 45.91 98 CYS A CA 1
ATOM 731 C C . CYS A 1 98 ? 37.724 12.447 -7.749 1.00 45.91 98 CYS A C 1
ATOM 733 O O . CYS A 1 98 ? 38.774 12.267 -8.348 1.00 45.91 98 CYS A O 1
ATOM 735 N N . ASP A 1 99 ? 37.452 13.563 -7.074 1.00 51.19 99 ASP A N 1
ATOM 736 C CA . ASP A 1 99 ? 38.474 14.463 -6.518 1.00 51.19 99 ASP A CA 1
ATOM 737 C C . ASP A 1 99 ? 38.055 14.870 -5.093 1.00 51.19 99 ASP A C 1
ATOM 739 O O . ASP A 1 99 ? 37.913 16.042 -4.748 1.00 51.19 99 ASP A O 1
ATOM 743 N N . VAL A 1 100 ? 37.820 13.879 -4.225 1.00 48.94 100 VAL A N 1
ATOM 744 C CA . VAL A 1 100 ? 37.725 14.133 -2.781 1.00 48.94 100 VAL A CA 1
ATOM 745 C C . VAL A 1 100 ? 39.127 13.997 -2.195 1.00 48.94 100 VAL A C 1
ATOM 747 O O . VAL A 1 100 ? 39.584 12.908 -1.850 1.00 48.94 100 VAL A O 1
ATOM 750 N N . LEU A 1 101 ? 39.823 15.131 -2.111 1.00 46.72 101 LEU A N 1
ATOM 751 C CA . LEU A 1 101 ? 41.047 15.274 -1.325 1.00 46.72 101 LEU A CA 1
ATOM 752 C C . LEU A 1 101 ? 40.787 14.866 0.139 1.00 46.72 101 LEU A C 1
ATOM 754 O O . LEU A 1 101 ? 39.723 15.176 0.688 1.00 46.72 101 LEU A O 1
ATOM 758 N N . PRO A 1 102 ? 41.746 14.211 0.818 1.00 43.31 102 PRO A N 1
ATOM 759 C CA . PRO A 1 102 ? 41.552 13.790 2.191 1.00 43.31 102 PRO A CA 1
ATOM 760 C C . PRO A 1 102 ? 41.668 15.000 3.124 1.00 43.31 102 PRO A C 1
ATOM 762 O O . PRO A 1 102 ? 42.740 15.576 3.294 1.00 43.31 102 PRO A O 1
ATOM 765 N N . GLY A 1 103 ? 40.559 15.337 3.782 1.00 40.66 103 GLY A N 1
ATOM 766 C CA . GLY A 1 103 ? 40.554 16.116 5.019 1.00 40.66 103 GLY A CA 1
ATOM 767 C C . GLY A 1 103 ? 39.894 17.490 4.934 1.00 40.66 103 GLY A C 1
ATOM 768 O O . GLY A 1 103 ? 40.509 18.456 4.505 1.00 40.66 103 GLY A O 1
ATOM 769 N N . ASN A 1 104 ? 38.691 17.622 5.502 1.00 36.00 104 ASN A N 1
ATOM 770 C CA . ASN A 1 104 ? 38.527 18.349 6.766 1.00 36.00 104 ASN A CA 1
ATOM 771 C C . ASN A 1 104 ? 37.075 18.335 7.280 1.00 36.00 104 ASN A C 1
ATOM 773 O O . ASN A 1 104 ? 36.168 18.884 6.673 1.00 36.00 104 ASN A O 1
ATOM 777 N N . ARG A 1 105 ? 36.941 17.758 8.478 1.00 33.56 105 ARG A N 1
ATOM 778 C CA . ARG A 1 105 ? 36.320 18.329 9.683 1.00 33.56 105 ARG A CA 1
ATOM 779 C C . ARG A 1 105 ? 34.861 18.826 9.609 1.00 33.56 105 ARG A C 1
ATOM 781 O O . ARG A 1 105 ? 34.559 19.914 9.136 1.00 33.56 105 ARG A O 1
ATOM 788 N N . LEU A 1 106 ? 34.008 18.055 10.287 1.00 46.00 106 LEU A N 1
ATOM 789 C CA . LEU A 1 106 ? 32.733 18.454 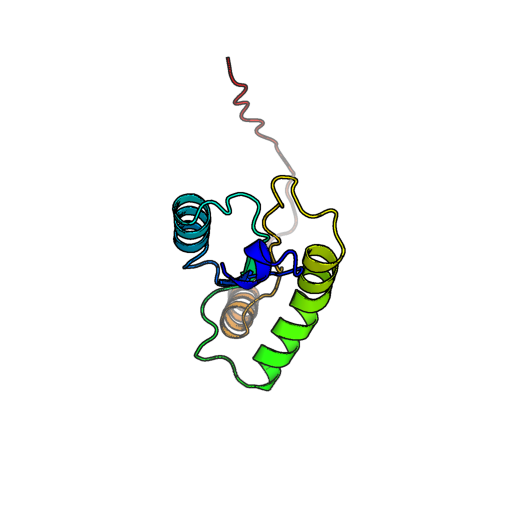10.886 1.00 46.00 106 LEU A CA 1
ATOM 790 C C . LEU A 1 106 ? 32.804 19.863 11.511 1.00 46.00 106 LEU A C 1
ATOM 792 O O . LEU A 1 106 ? 33.635 20.113 12.386 1.00 46.00 106 LEU A O 1
ATOM 796 N N . SER A 1 107 ? 31.883 20.749 11.135 1.00 35.25 107 SER A N 1
ATOM 797 C CA . SER A 1 107 ? 31.494 21.901 11.951 1.00 35.25 107 SER A CA 1
ATOM 798 C C . SER A 1 107 ? 29.981 22.050 11.883 1.00 35.25 107 SER A C 1
ATOM 800 O O . SER A 1 107 ? 29.399 22.134 10.803 1.00 35.25 107 SER A O 1
ATOM 802 N N . GLY A 1 108 ? 29.353 21.972 13.053 1.00 37.00 108 GLY A N 1
ATOM 803 C CA . GLY A 1 108 ? 27.912 21.985 13.201 1.00 37.00 108 GLY A CA 1
ATOM 804 C C . GLY A 1 108 ? 27.297 23.348 12.922 1.00 37.00 108 GLY A C 1
ATOM 805 O O . GLY A 1 108 ? 27.900 24.395 13.148 1.00 37.00 108 GLY A O 1
ATOM 806 N N . LYS A 1 109 ? 26.029 23.310 12.526 1.00 35.06 109 LYS A N 1
ATOM 807 C CA . LYS A 1 109 ? 25.105 24.410 12.750 1.00 35.06 109 LYS A CA 1
ATOM 808 C C . LYS A 1 109 ? 23.777 23.814 13.194 1.00 35.06 109 LYS A C 1
ATOM 810 O O . LYS A 1 109 ? 23.061 23.189 12.420 1.00 35.06 109 LYS A O 1
ATOM 815 N N . GLN A 1 110 ? 23.551 23.899 14.501 1.00 43.16 110 GLN A N 1
ATOM 816 C CA . GLN A 1 110 ? 22.248 23.705 15.112 1.00 43.16 110 GLN A CA 1
ATOM 817 C C . GLN A 1 110 ? 21.420 24.933 14.738 1.00 4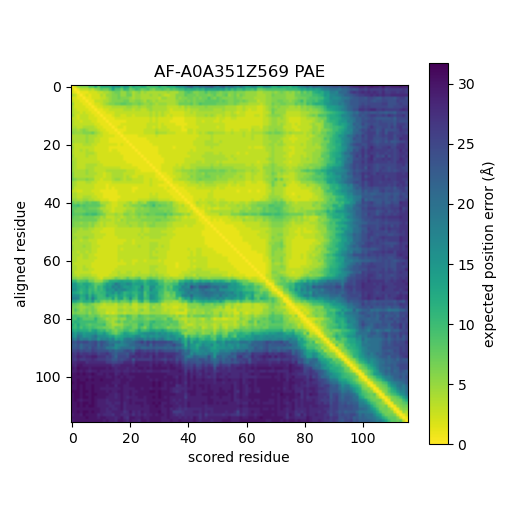3.16 110 GLN A C 1
ATOM 819 O O . GLN A 1 110 ? 21.705 26.011 15.250 1.00 43.16 110 GLN A O 1
ATOM 824 N N . ASP A 1 111 ? 20.422 24.780 13.876 1.00 35.94 111 ASP A N 1
ATOM 825 C CA . ASP A 1 111 ? 19.379 25.791 13.743 1.00 35.94 111 ASP A CA 1
ATOM 826 C C . ASP A 1 111 ? 18.135 25.253 14.450 1.00 35.94 111 ASP A C 1
ATOM 828 O O . ASP A 1 111 ? 17.411 24.378 13.974 1.00 35.94 111 ASP A O 1
ATOM 832 N N . ALA A 1 112 ? 17.983 25.740 15.679 1.00 41.03 112 ALA A N 1
ATOM 833 C CA . ALA A 1 112 ? 16.832 25.542 16.528 1.00 41.03 112 ALA A CA 1
ATOM 834 C C . ALA A 1 112 ? 15.587 26.149 15.876 1.00 41.03 112 ALA A C 1
ATOM 836 O O . ALA A 1 112 ? 15.576 27.330 15.537 1.00 41.03 112 ALA A O 1
ATOM 837 N N . ILE A 1 113 ? 14.510 25.371 15.802 1.00 37.56 113 ILE A N 1
ATOM 838 C CA . ILE A 1 113 ? 13.161 25.929 15.756 1.00 37.56 113 ILE A CA 1
ATOM 839 C C . ILE A 1 113 ? 12.315 25.118 16.736 1.00 37.56 113 ILE A C 1
ATOM 841 O O . ILE A 1 113 ? 11.862 24.015 16.443 1.00 37.56 113 ILE A O 1
ATOM 845 N N . HIS A 1 114 ? 12.186 25.663 17.944 1.00 34.00 114 HIS A N 1
ATOM 846 C CA . HIS A 1 114 ? 11.246 25.223 18.963 1.00 34.00 114 HIS A CA 1
ATOM 847 C C . HIS A 1 114 ? 9.978 26.068 18.809 1.00 34.00 114 HIS A C 1
ATOM 849 O O . HIS A 1 114 ? 10.054 27.289 18.688 1.00 34.00 114 HIS A O 1
ATOM 855 N N . THR A 1 115 ? 8.822 25.415 18.814 1.00 36.69 115 THR A N 1
ATOM 856 C CA . THR A 1 115 ? 7.507 26.046 18.951 1.00 36.69 115 THR A CA 1
ATOM 857 C C . THR A 1 115 ? 7.384 26.748 20.306 1.00 36.69 115 THR A C 1
ATOM 859 O O . THR A 1 115 ? 7.729 26.138 21.324 1.00 36.69 115 THR A O 1
ATOM 862 N N . ALA A 1 116 ? 6.847 27.972 20.296 1.00 38.03 116 ALA A N 1
ATOM 863 C CA . ALA A 1 116 ? 5.862 28.518 21.238 1.00 38.03 116 ALA A CA 1
ATOM 864 C C . ALA A 1 116 ? 5.232 29.777 20.623 1.00 38.03 116 ALA A C 1
ATOM 866 O O . ALA A 1 116 ? 6.008 30.633 20.143 1.00 38.03 116 ALA A O 1
#

Radius of gyration: 19.72 Å; Cα contacts (8 Å, |Δi|>4): 108; chains: 1; bounding box: 58×37×37 Å

Sequence (116 aa):
MYLEKCGIPTSTIVTTGFHKSARLEAQALGAPALPLVVIPHPVAHLAVKDVRELAEAAFESIVTSLSGKQGEAAPDYSVNYVLPHERQKQDEECSSGCDVLPGNRLSGKQDAIHTA

Solvent-accessible surface area (backbone atoms only — not comparable to full-atom values): 7379 Å² total; per-residue (Å²): 127,62,55,56,76,70,73,40,81,59,69,45,79,40,35,59,87,42,46,69,60,53,54,52,49,29,45,75,74,73,38,68,39,56,29,38,38,34,36,63,64,82,64,92,82,54,53,73,70,55,50,48,54,50,48,61,62,35,41,64,53,52,52,49,54,52,70,47,83,84,82,50,77,42,66,73,38,75,40,93,64,82,52,73,76,56,51,55,50,53,57,48,60,63,70,75,61,87,77,80,75,92,81,82,80,95,77,89,80,88,79,86,83,79,91,131